Protein AF-A0A2I0KIV1-F1 (afdb_monomer)

Sequence (109 aa):
MACMKLGSKTDSFQRQGQAWFCTTGLPSDVVVEVGQMSFHLHKFPLLSRSGLMEKLISEASASLEKQDQKCVINLSDIPAGPRTFELIAKFCYGVKLELTASNVTSWRH

Radius of gyration: 14.17 Å; Cα contacts (8 Å, |Δi|>4): 161; chains: 1; bounding box: 30×28×41 Å

Solvent-accessible surface area (backbone atoms only — not comparable to full-atom values): 6376 Å² total; per-residue (Å²): 133,81,64,48,80,43,56,84,39,73,86,51,73,46,75,58,88,55,31,36,37,51,71,81,84,59,84,59,50,26,34,42,34,27,76,83,33,39,36,39,37,54,57,68,42,37,50,77,65,30,73,65,53,37,50,53,52,49,54,52,54,71,73,40,97,57,99,80,64,63,48,72,45,80,46,74,80,52,93,59,45,51,69,50,50,52,54,52,52,36,52,34,66,32,20,58,39,78,48,36,74,79,59,56,64,62,70,74,119

Mean predicted aligned error: 9.16 Å

Foldseek 3Di:
DDKDKWFDDADQWDDDPQEIEGNPVDFQQAWEAWPSHIYRHHLVLCVVQDPVSVVQQVVQPVVDVDPPDHRYHYDDPQPLTDVLVVQVRCNSVRHTDIHDPVNVVSVPD

Nearest PDB structures (foldseek):
  5n1x-assembly4_D  TM=7.730E-01  e=6.417E-04  Homo sapiens
  9dtq-assembly1_B  TM=7.846E-01  e=2.781E-03  Homo sapiens
  8h37-assembly1_P  TM=7.968E-01  e=1.206E-02  Homo sapiens
  8h37-assembly1_A  TM=7.981E-01  e=1.289E-02  Homo sapiens
  8h3f-assembly1_I  TM=7.790E-01  e=5.225E-02  Homo sapiens

Structure (mmCIF, N/CA/C/O backbone):
data_AF-A0A2I0KIV1-F1
#
_entry.id   AF-A0A2I0KIV1-F1
#
loop_
_atom_site.group_PDB
_atom_site.id
_atom_site.type_symbol
_atom_site.label_atom_id
_atom_site.label_alt_id
_atom_site.label_comp_id
_atom_site.label_asym_id
_atom_site.label_entity_id
_atom_site.label_seq_id
_atom_site.pdbx_PDB_ins_code
_atom_site.Cartn_x
_atom_site.Cartn_y
_atom_site.Cartn_z
_atom_site.occupancy
_atom_site.B_iso_or_equiv
_atom_site.auth_seq_id
_atom_site.auth_comp_id
_atom_site.auth_asym_id
_atom_site.auth_atom_id
_atom_site.pdbx_PDB_model_num
ATOM 1 N N . MET A 1 1 ? 13.842 -6.673 -23.321 1.00 50.47 1 MET A N 1
ATOM 2 C CA . MET A 1 1 ? 13.049 -5.602 -22.676 1.00 50.47 1 MET A CA 1
ATOM 3 C C . MET A 1 1 ? 13.593 -5.384 -21.274 1.00 50.47 1 MET A C 1
ATOM 5 O O . MET A 1 1 ? 13.762 -6.366 -20.563 1.00 50.47 1 MET A O 1
ATOM 9 N N . ALA A 1 2 ? 13.934 -4.148 -20.902 1.00 54.00 2 ALA A N 1
ATOM 10 C CA . ALA A 1 2 ? 14.430 -3.846 -19.559 1.00 54.00 2 ALA A CA 1
ATOM 11 C C . ALA A 1 2 ? 13.261 -3.882 -18.561 1.00 54.00 2 ALA A C 1
ATOM 13 O O . ALA A 1 2 ? 12.284 -3.154 -18.731 1.00 54.00 2 ALA A O 1
ATOM 14 N N . CYS A 1 3 ? 13.350 -4.748 -17.553 1.00 51.28 3 CYS A N 1
ATOM 15 C CA . CYS A 1 3 ? 12.422 -4.792 -16.428 1.00 51.28 3 CYS A CA 1
ATOM 16 C C . CYS A 1 3 ? 13.217 -4.678 -15.127 1.00 51.28 3 CYS A C 1
ATOM 18 O O . CYS A 1 3 ? 14.319 -5.217 -15.018 1.00 51.28 3 CYS A O 1
ATOM 20 N N . MET A 1 4 ? 12.679 -3.956 -14.150 1.00 62.62 4 MET A N 1
ATOM 21 C CA . MET A 1 4 ? 13.260 -3.879 -12.811 1.00 62.62 4 MET A CA 1
ATOM 22 C C . MET A 1 4 ? 12.398 -4.707 -11.866 1.00 62.62 4 MET A C 1
ATOM 24 O O . MET A 1 4 ? 11.193 -4.488 -11.768 1.00 62.62 4 MET A O 1
ATOM 28 N N . LYS A 1 5 ? 13.013 -5.674 -11.182 1.00 64.81 5 LYS A N 1
ATOM 29 C CA . LYS A 1 5 ? 12.357 -6.477 -10.145 1.00 64.81 5 LYS A CA 1
ATOM 30 C C . LYS A 1 5 ? 12.530 -5.776 -8.809 1.00 64.81 5 LYS A C 1
ATOM 32 O O . LYS A 1 5 ? 13.658 -5.623 -8.349 1.00 64.81 5 LYS A O 1
ATOM 37 N N . LEU A 1 6 ? 11.428 -5.374 -8.191 1.00 62.84 6 LEU A N 1
ATOM 38 C CA . LEU A 1 6 ? 11.434 -4.734 -6.882 1.00 62.84 6 LEU A CA 1
ATOM 39 C C . LEU A 1 6 ? 10.722 -5.615 -5.862 1.00 62.84 6 LEU A C 1
ATOM 41 O O . LEU A 1 6 ? 9.606 -6.026 -6.126 1.00 62.84 6 LEU A O 1
ATOM 45 N N . GLY A 1 7 ? 11.334 -5.882 -4.708 1.00 62.69 7 GLY A N 1
ATOM 46 C CA . GLY A 1 7 ? 10.729 -6.689 -3.640 1.00 62.69 7 GLY A CA 1
ATOM 47 C C . GLY A 1 7 ? 11.232 -8.135 -3.578 1.00 62.69 7 GLY A C 1
ATOM 48 O O . GLY A 1 7 ? 11.800 -8.671 -4.530 1.00 62.69 7 GLY A O 1
ATOM 49 N N . SER A 1 8 ? 11.047 -8.758 -2.415 1.00 64.56 8 SER A N 1
ATOM 50 C CA . SER A 1 8 ? 11.531 -10.111 -2.096 1.00 64.56 8 SER A CA 1
ATOM 51 C C . SER A 1 8 ? 10.420 -11.063 -1.652 1.00 64.56 8 SER A C 1
ATOM 53 O O . SER A 1 8 ? 10.651 -12.269 -1.593 1.00 64.56 8 SER A O 1
ATOM 55 N N . LYS A 1 9 ? 9.220 -10.544 -1.357 1.00 68.44 9 LYS A N 1
ATOM 56 C CA . LYS A 1 9 ? 8.089 -11.336 -0.864 1.00 68.44 9 LYS A CA 1
ATOM 57 C C . LYS A 1 9 ? 7.216 -11.845 -2.012 1.00 68.44 9 LYS A C 1
ATOM 59 O O . LYS A 1 9 ? 7.037 -11.157 -3.019 1.00 68.44 9 LYS A O 1
ATOM 64 N N . THR A 1 10 ? 6.683 -13.055 -1.858 1.00 69.38 10 THR A N 1
ATOM 65 C CA . THR A 1 10 ? 5.654 -13.611 -2.746 1.00 69.38 10 THR A CA 1
ATOM 66 C C . THR A 1 10 ? 4.343 -12.846 -2.588 1.00 69.38 10 THR A C 1
ATOM 68 O O . THR A 1 10 ? 4.108 -12.222 -1.553 1.00 69.38 10 THR A O 1
ATOM 71 N N . ASP A 1 11 ? 3.506 -12.869 -3.625 1.00 73.88 11 ASP A N 1
ATOM 72 C CA . ASP A 1 11 ? 2.217 -12.182 -3.610 1.00 73.88 11 ASP A CA 1
ATOM 73 C C . ASP A 1 11 ? 1.331 -12.738 -2.487 1.00 73.88 11 ASP A C 1
ATOM 75 O O . ASP A 1 11 ? 1.050 -13.935 -2.432 1.00 73.88 11 ASP A O 1
ATOM 79 N N . SER A 1 12 ? 0.960 -11.866 -1.554 1.00 76.31 12 SER A N 1
ATOM 80 C CA . SER A 1 12 ? 0.104 -12.179 -0.410 1.00 76.31 12 SER A CA 1
ATOM 81 C C . SER A 1 12 ? -1.235 -11.446 -0.499 1.00 76.31 12 SER A C 1
ATOM 83 O O . SER A 1 12 ? -1.833 -11.128 0.528 1.00 76.31 12 SER A O 1
ATOM 85 N N . PHE A 1 13 ? -1.684 -11.109 -1.711 1.00 83.00 13 PHE A N 1
ATOM 86 C CA . PHE A 1 13 ? -2.945 -10.421 -1.959 1.00 83.00 13 PHE A CA 1
ATOM 87 C C . PHE A 1 13 ? -3.947 -11.381 -2.594 1.00 83.00 13 PHE A C 1
ATOM 89 O O . PHE A 1 13 ? -3.697 -11.985 -3.632 1.00 83.00 13 PHE A O 1
ATOM 96 N N . GLN A 1 14 ? -5.124 -11.492 -1.991 1.00 84.44 14 GLN A N 1
ATOM 97 C CA . GLN A 1 14 ? -6.216 -12.305 -2.499 1.00 84.44 14 GLN A CA 1
ATOM 98 C C . GLN A 1 14 ? -7.417 -11.420 -2.817 1.00 84.44 14 GLN A C 1
ATOM 100 O O . GLN A 1 14 ? -7.896 -10.667 -1.969 1.00 84.44 14 GLN A O 1
ATOM 105 N N . ARG A 1 15 ? -7.925 -11.525 -4.047 1.00 86.31 15 ARG A N 1
ATOM 106 C CA . ARG A 1 15 ? -9.146 -10.835 -4.464 1.00 86.31 15 ARG A CA 1
ATOM 107 C C . ARG A 1 15 ? -10.368 -11.684 -4.136 1.00 86.31 15 ARG A C 1
ATOM 109 O O . ARG A 1 15 ? -10.476 -12.816 -4.604 1.00 86.31 15 ARG A O 1
ATOM 116 N N . GLN A 1 16 ? -11.317 -11.112 -3.409 1.00 85.56 16 GLN A N 1
ATOM 117 C CA . GLN A 1 16 ? -12.623 -11.694 -3.130 1.00 85.56 16 GLN A CA 1
ATOM 118 C C . GLN A 1 16 ? -13.706 -10.725 -3.620 1.00 85.56 16 GLN A C 1
ATOM 120 O O . GLN A 1 16 ? -14.018 -9.723 -2.980 1.00 85.56 16 GLN A O 1
ATOM 125 N N . GLY A 1 17 ? -14.245 -10.992 -4.813 1.00 86.94 17 GLY A N 1
ATOM 126 C CA . GLY A 1 17 ? -15.197 -10.094 -5.472 1.00 86.94 17 GLY A CA 1
ATOM 127 C C . GLY A 1 17 ? -14.577 -8.728 -5.784 1.00 86.94 17 GLY A C 1
ATOM 128 O O . GLY A 1 17 ? -13.587 -8.646 -6.514 1.00 86.94 17 GLY A O 1
ATOM 129 N N . GLN A 1 18 ? -15.168 -7.671 -5.226 1.00 87.00 18 GLN A N 1
ATOM 130 C CA . GLN A 1 18 ? -14.705 -6.284 -5.350 1.00 87.00 18 GLN A CA 1
ATOM 131 C C . GLN A 1 18 ? -13.736 -5.863 -4.234 1.00 87.00 18 GLN A C 1
ATOM 133 O O . GLN A 1 18 ? -13.327 -4.707 -4.183 1.00 87.00 18 GLN A O 1
ATOM 138 N N . ALA A 1 19 ? -13.329 -6.784 -3.359 1.00 88.75 19 ALA A N 1
ATOM 139 C CA . ALA A 1 19 ? -12.406 -6.491 -2.274 1.00 88.75 19 ALA A CA 1
ATOM 140 C C . ALA A 1 19 ? -11.079 -7.248 -2.419 1.00 88.75 19 ALA A C 1
ATOM 142 O O . ALA A 1 19 ? -11.032 -8.399 -2.857 1.00 88.75 19 ALA A O 1
ATOM 143 N N . TRP A 1 20 ? -9.989 -6.596 -2.033 1.00 89.12 20 TRP A N 1
ATOM 144 C CA . TRP A 1 20 ? -8.656 -7.173 -1.927 1.00 89.12 20 TRP A CA 1
ATOM 145 C C . TRP A 1 20 ? -8.289 -7.340 -0.462 1.00 89.12 20 TRP A C 1
ATOM 147 O O . TRP A 1 20 ? -8.393 -6.393 0.311 1.00 89.12 20 TRP A O 1
ATOM 157 N N . PHE A 1 21 ? -7.819 -8.526 -0.097 1.00 86.31 21 PHE A N 1
ATOM 158 C CA . PHE A 1 21 ? -7.401 -8.866 1.256 1.00 86.31 21 PHE A CA 1
ATOM 159 C C . PHE A 1 21 ? -5.948 -9.306 1.263 1.00 86.31 21 PHE A C 1
ATOM 161 O O . PHE A 1 21 ? -5.492 -9.991 0.347 1.00 86.31 21 PHE A O 1
ATOM 168 N N . CYS A 1 22 ? -5.223 -8.943 2.315 1.00 83.56 22 CYS A N 1
ATOM 169 C CA . CYS A 1 22 ? -3.885 -9.465 2.531 1.00 83.56 22 CYS A CA 1
ATOM 170 C C . CYS A 1 22 ? -3.954 -10.762 3.354 1.00 83.56 22 CYS A C 1
ATOM 172 O O . CYS A 1 22 ? -4.578 -10.796 4.411 1.00 83.56 22 CYS A O 1
ATOM 174 N N . THR A 1 23 ? -3.318 -11.835 2.883 1.00 78.00 23 THR A N 1
ATOM 175 C CA . THR A 1 23 ? -3.367 -13.179 3.494 1.00 78.00 23 THR A CA 1
ATOM 176 C C . THR A 1 23 ? -2.349 -13.372 4.621 1.00 78.00 23 THR A C 1
ATOM 178 O O . THR A 1 23 ? -2.011 -14.495 4.983 1.00 78.00 23 THR A O 1
ATOM 181 N N . THR A 1 24 ? -1.863 -12.285 5.223 1.00 72.19 24 THR A N 1
ATOM 182 C CA . THR A 1 24 ? -0.833 -12.298 6.276 1.00 72.19 24 THR A CA 1
ATOM 183 C C . THR A 1 24 ? -1.313 -12.851 7.623 1.00 72.19 24 THR A C 1
ATOM 185 O O . THR A 1 24 ? -0.544 -12.841 8.579 1.00 72.19 24 THR A O 1
ATOM 188 N N . GLY A 1 25 ? -2.562 -13.326 7.721 1.00 71.06 25 GLY A N 1
ATOM 189 C CA . GLY A 1 25 ? -3.139 -13.926 8.932 1.00 71.06 25 GLY A CA 1
ATOM 190 C C . GLY A 1 25 ? -3.456 -12.932 10.055 1.00 71.06 25 GLY A C 1
ATOM 191 O O . GLY A 1 25 ? -3.919 -13.340 11.115 1.00 71.06 25 GLY A O 1
ATOM 192 N N . LEU A 1 26 ? -3.225 -11.638 9.823 1.00 77.69 26 LEU A N 1
ATOM 193 C CA . LEU A 1 26 ? -3.531 -10.547 10.743 1.00 77.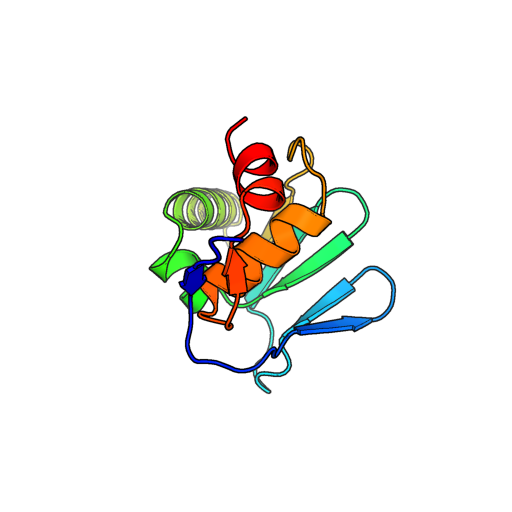69 26 LEU A CA 1
ATOM 194 C C . LEU A 1 26 ? -4.794 -9.801 10.281 1.00 77.69 26 LEU A C 1
ATOM 196 O O . LEU A 1 26 ? -5.068 -9.753 9.076 1.00 77.69 26 LEU A O 1
ATOM 200 N N . PRO A 1 27 ? -5.582 -9.234 11.2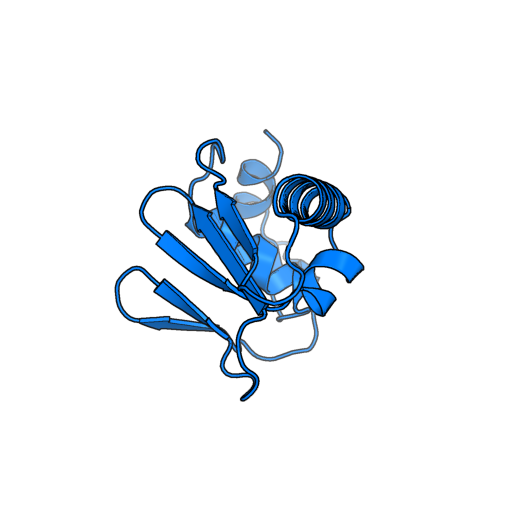13 1.00 80.44 27 PRO A N 1
ATOM 201 C CA . PRO A 1 27 ? -6.719 -8.397 10.858 1.00 80.44 27 PRO A CA 1
ATOM 202 C C . PRO A 1 27 ? -6.245 -7.121 10.149 1.00 80.44 27 PRO A C 1
ATOM 204 O O . PRO A 1 27 ? -5.208 -6.565 10.483 1.00 80.44 27 PRO A O 1
ATOM 207 N N . SER A 1 28 ? -7.015 -6.648 9.169 1.00 84.81 28 SER A N 1
ATOM 208 C CA . SER A 1 28 ? -6.714 -5.407 8.447 1.00 84.81 28 SER A CA 1
ATOM 209 C C . SER A 1 28 ? -7.042 -4.173 9.294 1.00 84.81 28 SER A C 1
ATOM 211 O O . SER A 1 28 ? -8.202 -4.000 9.679 1.00 84.81 28 SER A O 1
ATOM 213 N N . ASP A 1 29 ? -6.078 -3.274 9.486 1.00 84.88 29 ASP A N 1
ATOM 214 C CA . ASP A 1 29 ? -6.249 -2.048 10.285 1.00 84.88 29 ASP A CA 1
ATOM 215 C C . ASP A 1 29 ? -6.664 -0.820 9.449 1.00 84.88 29 ASP A C 1
ATOM 217 O O . ASP A 1 29 ? -7.020 0.224 10.007 1.00 84.88 29 ASP A O 1
ATOM 221 N N . VAL A 1 30 ? -6.615 -0.918 8.117 1.00 86.94 30 VAL A N 1
ATOM 222 C CA . VAL A 1 30 ? -6.984 0.168 7.196 1.00 86.94 30 VAL A CA 1
ATOM 223 C C . VAL A 1 30 ? -7.682 -0.376 5.948 1.00 86.94 30 VAL A C 1
ATOM 225 O O . VAL A 1 30 ? -7.332 -1.435 5.427 1.00 86.94 30 VAL A O 1
ATOM 228 N N . VAL A 1 31 ? -8.692 0.348 5.468 1.00 89.06 31 VAL A N 1
ATOM 229 C CA . VAL A 1 31 ? -9.379 0.087 4.200 1.00 89.06 31 VAL A CA 1
ATOM 230 C C . VAL A 1 31 ? -9.149 1.259 3.276 1.00 89.06 31 VAL A C 1
ATOM 232 O O . VAL A 1 31 ? -9.380 2.398 3.665 1.00 89.06 31 VAL A O 1
ATOM 235 N N . VAL A 1 32 ? -8.730 0.978 2.050 1.00 88.56 32 VAL A N 1
ATOM 236 C CA . VAL A 1 32 ? -8.624 1.991 1.006 1.00 88.56 32 VAL A CA 1
ATOM 237 C C . VAL A 1 32 ? -9.626 1.680 -0.089 1.00 88.56 32 VAL A C 1
ATOM 239 O O . VAL A 1 32 ? -9.582 0.609 -0.683 1.00 88.56 32 VAL A O 1
ATOM 242 N N . GLU A 1 33 ? -10.543 2.595 -0.346 1.00 89.00 33 GLU A N 1
ATOM 243 C CA . GLU A 1 33 ? -11.550 2.470 -1.392 1.00 89.00 33 GLU A CA 1
ATOM 244 C C . GLU A 1 33 ? -11.093 3.234 -2.629 1.00 89.00 33 GLU A C 1
ATOM 246 O O . GLU A 1 33 ? -10.831 4.432 -2.565 1.00 89.00 33 GLU A O 1
ATOM 251 N N . VAL A 1 34 ? -10.978 2.540 -3.760 1.00 88.00 34 VAL A N 1
ATOM 252 C CA . VAL A 1 34 ? -10.570 3.116 -5.045 1.00 88.00 34 VAL A CA 1
ATOM 253 C C . VAL A 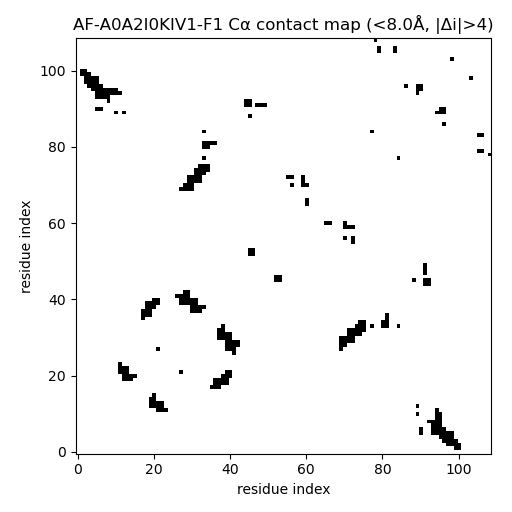1 34 ? -11.646 2.797 -6.073 1.00 88.00 34 VAL A C 1
ATOM 255 O O . VAL A 1 34 ? -11.724 1.681 -6.600 1.00 88.00 34 VAL A O 1
ATOM 258 N N . GLY A 1 35 ? -12.506 3.775 -6.351 1.00 84.31 35 GLY A N 1
ATOM 259 C CA . GLY A 1 35 ? -13.671 3.589 -7.212 1.00 84.31 35 GLY A CA 1
ATOM 260 C C . GLY A 1 35 ? -14.618 2.522 -6.653 1.00 84.31 35 GLY A C 1
ATOM 261 O O . GLY A 1 35 ? -15.251 2.731 -5.628 1.00 84.31 35 GLY A O 1
ATOM 262 N N . GLN A 1 36 ? -14.711 1.373 -7.329 1.00 83.56 36 GLN A N 1
ATOM 263 C CA . GLN A 1 36 ? -15.571 0.245 -6.932 1.00 83.56 36 GLN A CA 1
ATOM 264 C C . GLN A 1 36 ? -14.811 -0.882 -6.213 1.00 83.56 36 GLN A C 1
ATOM 266 O O . GLN A 1 36 ? -15.372 -1.959 -6.029 1.00 83.56 36 GLN A O 1
ATOM 271 N N . MET A 1 37 ? -13.526 -0.693 -5.887 1.00 87.69 37 MET A N 1
ATOM 272 C CA . MET A 1 37 ? -12.724 -1.710 -5.201 1.00 87.69 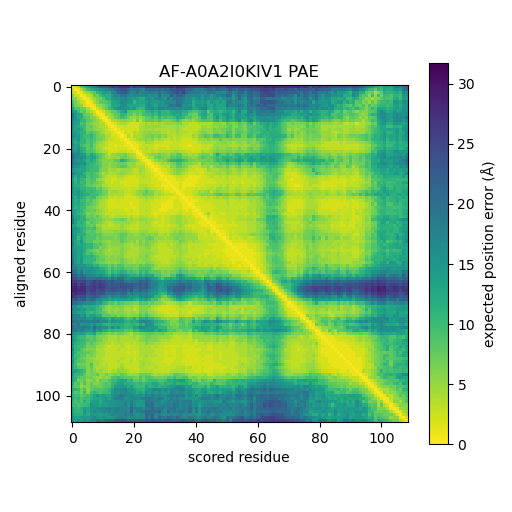37 MET A CA 1
ATOM 273 C C . MET A 1 37 ? -12.330 -1.273 -3.796 1.00 87.69 37 MET A C 1
ATOM 275 O O . MET A 1 37 ? -11.884 -0.145 -3.600 1.00 87.69 37 MET A O 1
ATOM 279 N N . SER A 1 38 ? -12.406 -2.201 -2.846 1.00 89.81 38 SER A N 1
ATOM 280 C CA . SER A 1 38 ? -11.995 -1.981 -1.456 1.00 89.81 38 SER A CA 1
ATOM 281 C C . SER A 1 38 ? -10.735 -2.785 -1.144 1.00 89.81 38 SER A C 1
ATOM 283 O O . SER A 1 38 ? -10.691 -3.994 -1.338 1.00 89.81 38 SER A O 1
ATOM 285 N N . PHE A 1 39 ? -9.694 -2.141 -0.636 1.00 89.31 39 PHE A N 1
ATOM 286 C CA . PHE A 1 39 ? -8.419 -2.768 -0.306 1.00 89.31 39 PHE A CA 1
ATOM 287 C C . PHE A 1 39 ? -8.255 -2.828 1.207 1.00 89.31 39 PHE A C 1
ATOM 289 O O . PHE A 1 39 ? -8.082 -1.806 1.862 1.00 89.31 39 PHE A O 1
ATOM 296 N N . HIS A 1 40 ? -8.295 -4.032 1.764 1.00 90.19 40 HIS A N 1
ATOM 297 C CA . HIS A 1 40 ? -8.100 -4.308 3.180 1.00 90.19 40 HIS A CA 1
ATOM 298 C C . HIS A 1 40 ? -6.613 -4.526 3.452 1.00 90.19 40 HIS A C 1
ATOM 300 O O . HIS A 1 40 ? -6.053 -5.587 3.161 1.00 90.19 40 HIS A O 1
ATOM 306 N N . LEU A 1 41 ? -5.978 -3.492 3.991 1.00 89.06 41 LEU A N 1
ATOM 307 C CA . LEU A 1 41 ? -4.537 -3.391 4.172 1.00 89.06 41 LEU A CA 1
ATOM 308 C C . LEU A 1 41 ? -4.191 -3.180 5.653 1.00 89.06 41 LEU A C 1
ATOM 310 O O . LEU A 1 41 ? -5.048 -3.138 6.534 1.00 89.06 41 LEU A O 1
ATOM 314 N N . HIS A 1 42 ? -2.899 -3.056 5.916 1.00 88.62 42 HIS A N 1
ATOM 315 C CA . HIS A 1 42 ? -2.311 -2.831 7.227 1.00 88.62 42 HIS A CA 1
ATOM 316 C C . HIS A 1 42 ? -1.592 -1.484 7.203 1.00 88.62 42 HIS A C 1
ATOM 318 O O . HIS A 1 42 ? -0.996 -1.110 6.187 1.00 88.62 42 HIS A O 1
ATOM 324 N N . LYS A 1 43 ? -1.621 -0.753 8.319 1.00 85.75 43 LYS A N 1
ATOM 325 C CA . LYS A 1 43 ? -1.039 0.600 8.367 1.00 85.75 43 LYS A CA 1
ATOM 326 C C . LYS A 1 43 ? 0.482 0.549 8.228 1.00 85.75 43 LYS A C 1
ATOM 328 O O . LYS A 1 43 ? 1.056 1.301 7.449 1.00 85.75 43 LYS A O 1
ATOM 333 N N . PHE A 1 44 ? 1.135 -0.383 8.923 1.00 84.44 44 PHE A N 1
ATOM 334 C CA . PHE A 1 44 ? 2.597 -0.433 9.018 1.00 84.44 44 PHE A CA 1
ATOM 335 C C . PHE A 1 44 ? 3.327 -0.511 7.653 1.00 84.44 44 PHE A C 1
ATOM 337 O O . PHE A 1 44 ? 4.206 0.320 7.414 1.00 84.44 44 PHE A O 1
ATOM 344 N N . PRO A 1 45 ? 2.960 -1.408 6.708 1.00 83.56 45 PRO A N 1
ATOM 345 C CA . PRO A 1 45 ? 3.585 -1.445 5.379 1.00 83.56 45 PRO A CA 1
ATOM 346 C C . PRO A 1 45 ? 3.365 -0.172 4.550 1.00 83.56 45 PRO A C 1
ATOM 348 O O . PRO A 1 45 ? 4.244 0.230 3.790 1.00 83.56 45 PRO A O 1
ATOM 351 N N . LEU A 1 46 ? 2.203 0.472 4.693 1.00 85.19 46 LEU A N 1
ATOM 352 C CA . LEU A 1 46 ? 1.862 1.688 3.952 1.00 85.19 46 LEU A CA 1
ATOM 353 C C . LEU A 1 46 ? 2.635 2.899 4.479 1.00 85.19 46 LEU A C 1
ATOM 355 O O . LEU A 1 46 ? 3.276 3.596 3.695 1.00 85.19 46 LEU A O 1
ATOM 359 N N . LEU A 1 47 ? 2.637 3.093 5.800 1.00 83.19 47 LEU A N 1
ATOM 360 C CA . LEU A 1 47 ? 3.338 4.189 6.472 1.00 83.19 47 LEU A CA 1
ATOM 361 C C . LEU A 1 47 ? 4.852 4.131 6.226 1.00 83.19 47 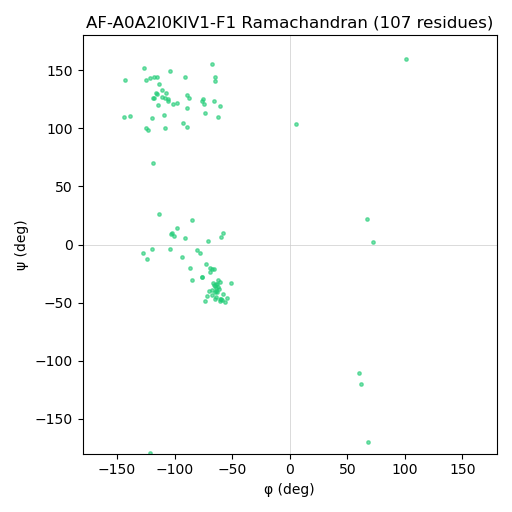LEU A C 1
ATOM 363 O O . LEU A 1 47 ? 5.483 5.149 5.973 1.00 83.19 47 LEU A O 1
ATOM 367 N N . SER A 1 48 ? 5.440 2.929 6.205 1.00 83.38 48 SER A N 1
ATOM 368 C CA . SER A 1 48 ? 6.882 2.764 5.984 1.00 83.38 48 SER A CA 1
ATOM 369 C C . SER A 1 48 ? 7.344 3.116 4.561 1.00 83.38 48 SER A C 1
ATOM 371 O O . SER A 1 48 ? 8.546 3.292 4.345 1.00 83.38 48 SER A O 1
ATOM 373 N N . ARG A 1 49 ? 6.442 3.135 3.571 1.00 80.69 49 ARG A N 1
ATOM 374 C CA . ARG A 1 49 ? 6.799 3.224 2.142 1.00 80.69 49 ARG A CA 1
ATOM 375 C C . ARG A 1 49 ? 6.087 4.346 1.387 1.00 80.69 49 ARG A C 1
ATOM 377 O O . ARG A 1 49 ? 6.434 4.580 0.232 1.00 80.69 49 ARG A O 1
ATOM 384 N N . SER A 1 50 ? 5.122 5.032 2.000 1.00 82.00 50 SER A N 1
ATOM 385 C CA . SER A 1 50 ? 4.363 6.113 1.371 1.00 82.00 50 SER A CA 1
ATOM 386 C C . SER A 1 50 ? 4.025 7.225 2.364 1.00 82.00 50 SER A C 1
ATOM 388 O O . SER A 1 50 ? 3.138 7.079 3.204 1.00 82.00 50 SER A O 1
ATOM 390 N N . GLY A 1 51 ? 4.669 8.383 2.195 1.00 83.31 51 GLY A N 1
ATOM 391 C CA . GLY A 1 51 ? 4.340 9.589 2.964 1.00 83.31 51 GLY A CA 1
ATOM 392 C C . GLY A 1 51 ? 2.958 10.167 2.630 1.00 83.31 51 GLY A C 1
ATOM 393 O O . GLY A 1 51 ? 2.373 10.879 3.438 1.00 83.31 51 GLY A O 1
ATOM 394 N N . LEU A 1 52 ? 2.396 9.848 1.456 1.00 83.44 52 LEU A N 1
ATOM 395 C CA . LEU A 1 52 ? 1.026 10.242 1.109 1.00 83.44 52 LEU A CA 1
ATOM 396 C C . LEU A 1 52 ? 0.007 9.432 1.920 1.00 83.44 52 LEU A C 1
ATOM 398 O O . LEU A 1 52 ? -0.924 10.009 2.473 1.00 83.44 52 LEU A O 1
ATOM 402 N N . MET A 1 53 ? 0.209 8.114 2.042 1.00 83.31 53 MET A N 1
ATOM 403 C CA . MET A 1 53 ? -0.647 7.274 2.889 1.00 83.31 53 MET A CA 1
ATOM 404 C C . MET A 1 53 ? -0.533 7.676 4.360 1.00 83.31 53 MET A C 1
ATOM 406 O O . MET A 1 53 ? -1.539 7.686 5.056 1.00 83.31 53 MET A O 1
ATOM 410 N N . GLU A 1 54 ? 0.661 8.049 4.826 1.00 84.56 54 GLU A N 1
ATOM 411 C CA . GLU A 1 54 ? 0.861 8.578 6.179 1.00 84.56 54 GLU A CA 1
ATOM 412 C C . GLU A 1 54 ? 0.041 9.834 6.451 1.00 84.56 54 GLU A C 1
ATOM 414 O O . GLU A 1 54 ? -0.675 9.882 7.451 1.00 84.56 54 GLU A O 1
ATOM 419 N N . LYS A 1 55 ? 0.065 10.809 5.538 1.00 84.38 55 LYS A N 1
ATOM 420 C CA . LYS A 1 55 ? -0.759 12.016 5.662 1.00 84.38 55 LYS A CA 1
ATOM 421 C C . LYS A 1 55 ? -2.249 11.690 5.682 1.00 84.38 55 LYS A C 1
ATOM 423 O O . LYS A 1 55 ? -2.933 12.124 6.600 1.00 84.38 55 LYS A O 1
ATOM 428 N N . LEU A 1 56 ? -2.729 10.867 4.748 1.00 82.75 56 LEU A N 1
ATOM 429 C CA . LEU A 1 56 ? -4.148 10.501 4.677 1.00 82.75 56 LEU A CA 1
ATOM 430 C C . LEU A 1 56 ? -4.619 9.704 5.900 1.00 82.75 56 LEU A C 1
ATOM 432 O O . LEU A 1 56 ? -5.713 9.940 6.401 1.00 82.75 56 LEU A O 1
ATOM 436 N N . ILE A 1 57 ? -3.802 8.773 6.408 1.00 82.81 57 ILE A N 1
ATOM 437 C CA . ILE A 1 57 ? -4.107 8.033 7.643 1.00 82.81 57 ILE A CA 1
ATOM 438 C C . ILE A 1 57 ? -4.128 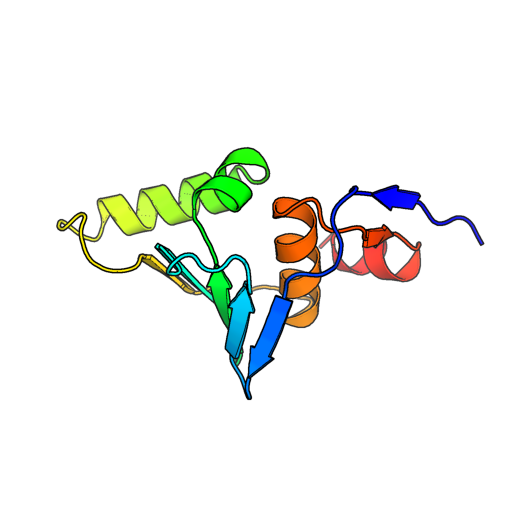8.994 8.837 1.00 82.81 57 ILE A C 1
ATOM 440 O O . ILE A 1 57 ? -5.013 8.880 9.683 1.00 82.81 57 ILE A O 1
ATOM 444 N N . SER A 1 58 ? -3.191 9.944 8.898 1.00 81.81 58 SER A N 1
ATOM 445 C CA . SER A 1 58 ? -3.127 10.952 9.959 1.00 81.81 58 SER A CA 1
ATOM 446 C C . SER A 1 58 ? -4.347 11.882 9.935 1.00 81.81 58 SER A C 1
ATOM 448 O O . SER A 1 58 ? -5.009 12.045 10.956 1.00 81.81 58 SER A O 1
ATOM 450 N N . GLU A 1 59 ? -4.736 12.396 8.767 1.00 79.56 59 GLU A N 1
ATOM 451 C CA . GLU A 1 59 ? -5.938 13.224 8.573 1.00 79.56 59 GLU A CA 1
ATOM 452 C C . GLU A 1 59 ? -7.234 12.459 8.890 1.00 79.56 59 GLU A C 1
ATOM 454 O O . GLU A 1 59 ? -8.124 12.984 9.566 1.00 79.56 59 GLU A O 1
ATOM 459 N N . ALA A 1 60 ? -7.329 11.190 8.482 1.00 74.88 60 ALA A N 1
ATOM 460 C CA . ALA A 1 60 ? -8.450 10.320 8.836 1.00 74.88 60 ALA A CA 1
ATOM 461 C C . ALA A 1 60 ? -8.503 10.041 10.349 1.00 74.88 60 ALA A C 1
ATOM 463 O O . ALA A 1 60 ? -9.579 9.958 10.935 1.00 74.88 60 ALA A O 1
ATOM 464 N N . SER A 1 61 ? -7.346 9.924 11.007 1.00 70.12 61 SER A N 1
ATOM 465 C CA . SER A 1 61 ? -7.270 9.743 12.460 1.00 70.12 61 SER A CA 1
ATOM 466 C C . SER A 1 61 ? -7.535 11.026 13.251 1.00 70.12 61 SER A C 1
ATOM 468 O O . SER A 1 61 ? -8.044 10.956 14.362 1.00 70.12 61 SER A O 1
ATOM 470 N N . ALA A 1 62 ? -7.238 12.196 12.682 1.00 66.12 62 ALA A N 1
ATOM 471 C CA . ALA A 1 62 ? -7.510 13.491 13.299 1.00 66.12 62 ALA A CA 1
ATOM 472 C C . ALA A 1 62 ? -8.995 13.877 13.214 1.00 66.12 62 ALA A C 1
ATOM 474 O O . ALA A 1 62 ? -9.495 14.600 14.069 1.00 66.12 62 ALA A O 1
ATOM 475 N N . SER A 1 63 ? -9.699 13.391 12.189 1.00 59.69 63 SER A N 1
ATOM 476 C CA . SER A 1 63 ? -11.134 13.629 11.988 1.00 59.69 63 SER A CA 1
ATOM 477 C C . SER A 1 63 ? -12.033 12.626 12.721 1.00 59.69 63 SER A C 1
ATOM 479 O O . SER A 1 63 ? -13.198 12.927 12.978 1.00 59.69 63 SER A O 1
ATOM 481 N N . LEU A 1 64 ? -11.507 11.458 13.100 1.00 55.19 64 LEU A N 1
ATOM 482 C CA . LEU A 1 64 ? -12.220 10.442 13.870 1.00 55.19 64 LEU A CA 1
ATOM 483 C C . LEU A 1 64 ? -11.659 10.391 15.296 1.00 55.19 64 LEU A C 1
ATOM 485 O O . LEU A 1 64 ? -10.652 9.741 15.550 1.00 55.19 64 LEU A O 1
ATOM 489 N N . GLU A 1 65 ? -12.345 11.020 16.251 1.00 48.69 65 GLU A N 1
ATOM 490 C CA . GLU A 1 65 ? -11.988 11.070 17.685 1.00 48.69 65 GLU A CA 1
ATOM 491 C C . GLU A 1 65 ? -11.848 9.700 18.404 1.00 48.69 65 GLU A C 1
ATOM 493 O O . GLU A 1 65 ? -11.757 9.657 19.630 1.00 48.69 65 GLU A O 1
ATOM 498 N N . LYS A 1 66 ? -11.841 8.547 17.720 1.00 46.09 66 LYS A N 1
ATOM 499 C CA . LYS A 1 66 ? -11.795 7.225 18.371 1.00 46.09 66 LYS A CA 1
ATOM 500 C C . LYS A 1 66 ? -10.869 6.247 17.646 1.00 46.09 66 LYS A C 1
ATOM 502 O O . LYS A 1 66 ? -11.170 5.740 16.572 1.00 46.09 66 LYS A O 1
ATOM 507 N N . GLN A 1 67 ? -9.765 5.943 18.326 1.00 48.69 67 GLN A N 1
ATOM 508 C CA . GLN A 1 67 ? -8.636 5.078 17.956 1.00 48.69 67 GLN A CA 1
ATOM 509 C C . GLN A 1 67 ? -8.947 3.595 17.653 1.00 48.69 67 GLN A C 1
ATOM 511 O O . GLN A 1 67 ? -8.007 2.835 17.439 1.00 48.69 67 GLN A O 1
ATOM 516 N N . ASP A 1 68 ? -10.206 3.158 17.602 1.00 49.19 68 ASP A N 1
ATOM 517 C CA . ASP A 1 68 ? -10.529 1.720 17.670 1.00 49.19 68 ASP A CA 1
ATOM 518 C C . ASP A 1 68 ? -11.266 1.154 16.444 1.00 49.19 68 ASP A C 1
ATOM 520 O O . ASP A 1 68 ? -11.485 -0.048 16.335 1.00 49.19 68 ASP A O 1
ATOM 524 N N . GLN A 1 69 ? -11.629 1.991 15.469 1.00 53.69 69 GLN A N 1
ATOM 525 C CA . GLN A 1 69 ? -12.368 1.533 14.293 1.00 53.69 69 GLN A CA 1
ATOM 526 C C . GLN A 1 69 ? -11.564 1.797 13.023 1.00 53.69 69 GLN A C 1
ATOM 528 O O . GLN A 1 69 ? -11.351 2.936 12.624 1.00 53.69 69 GLN A O 1
ATOM 533 N N . LYS A 1 70 ? -11.065 0.700 12.440 1.00 62.25 70 LYS A N 1
ATOM 534 C CA . LYS A 1 70 ? -10.627 0.520 11.046 1.00 62.25 70 LYS A CA 1
ATOM 535 C C . LYS A 1 70 ? -10.663 1.811 10.205 1.00 62.25 70 LYS A C 1
ATOM 537 O O . LYS A 1 70 ? -11.731 2.234 9.771 1.00 62.25 70 LYS A O 1
ATOM 542 N N . CYS A 1 71 ? -9.502 2.420 9.950 1.00 78.12 71 CYS A N 1
ATOM 543 C CA . CYS A 1 71 ? -9.431 3.670 9.183 1.00 78.12 71 CYS A CA 1
ATOM 544 C C . CYS A 1 71 ? -9.868 3.416 7.734 1.00 78.12 71 CYS A C 1
ATOM 546 O O . CYS A 1 71 ? -9.271 2.568 7.071 1.00 78.12 71 CYS A O 1
ATOM 548 N N . VAL A 1 72 ? -10.879 4.132 7.240 1.00 82.81 72 VAL A N 1
ATOM 549 C CA . VAL A 1 72 ? -11.338 4.039 5.844 1.00 82.81 72 VAL A CA 1
ATOM 550 C C . VAL A 1 72 ? -10.877 5.280 5.087 1.00 82.81 72 VAL A C 1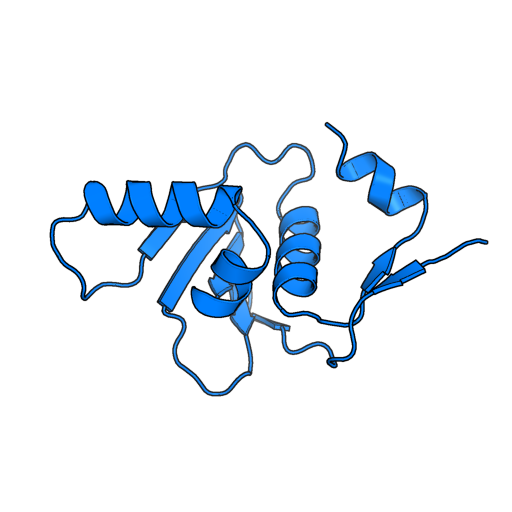
ATOM 552 O O . VAL A 1 72 ? -11.144 6.399 5.515 1.00 82.81 72 VAL A O 1
ATOM 555 N N . ILE A 1 73 ? -10.168 5.085 3.978 1.00 84.94 73 ILE A N 1
ATOM 556 C CA . ILE A 1 73 ? -9.636 6.149 3.121 1.00 84.94 73 ILE A CA 1
ATOM 557 C C . ILE A 1 73 ? -10.254 5.990 1.740 1.00 84.94 73 ILE A C 1
ATOM 559 O O . ILE A 1 73 ? -10.146 4.924 1.141 1.00 84.94 73 ILE A O 1
ATOM 563 N N . ASN A 1 74 ? -10.861 7.047 1.213 1.00 84.44 74 ASN A N 1
ATOM 564 C CA . ASN A 1 74 ? -11.414 7.040 -0.134 1.00 84.44 74 ASN A CA 1
ATOM 565 C C . ASN A 1 74 ? -10.464 7.763 -1.105 1.00 84.44 74 ASN A C 1
ATOM 567 O O . ASN A 1 74 ? -10.137 8.931 -0.918 1.00 84.44 74 ASN A O 1
ATOM 571 N N . LEU A 1 75 ? -10.014 7.051 -2.138 1.00 79.94 75 LEU A N 1
ATOM 572 C CA . LEU A 1 75 ? -9.141 7.525 -3.211 1.00 79.94 75 LEU A CA 1
ATOM 573 C C . LEU A 1 75 ? -9.878 7.401 -4.550 1.00 79.94 75 LEU A C 1
ATOM 575 O O . LEU A 1 75 ? -9.559 6.561 -5.392 1.00 79.94 75 LEU A O 1
ATOM 579 N N . SER A 1 76 ? -10.893 8.241 -4.739 1.00 70.19 76 SER A N 1
ATOM 580 C CA . SER A 1 76 ? -11.677 8.292 -5.983 1.00 70.19 76 SER A CA 1
ATOM 581 C C . SER A 1 76 ? -10.935 8.929 -7.169 1.00 70.19 76 SER A C 1
ATOM 583 O O . SER A 1 76 ? -11.337 8.717 -8.307 1.00 70.19 76 SER A O 1
ATOM 585 N N . ASP A 1 77 ? -9.846 9.665 -6.925 1.00 67.12 77 ASP A N 1
ATOM 586 C CA . ASP A 1 77 ? -9.177 10.510 -7.931 1.00 67.12 77 ASP A CA 1
ATOM 587 C C . ASP A 1 77 ? -7.954 9.854 -8.605 1.00 67.12 77 ASP A C 1
ATOM 589 O O . ASP A 1 77 ? -7.150 10.527 -9.235 1.00 67.12 77 ASP A O 1
ATOM 593 N N . ILE A 1 78 ? -7.749 8.534 -8.478 1.00 6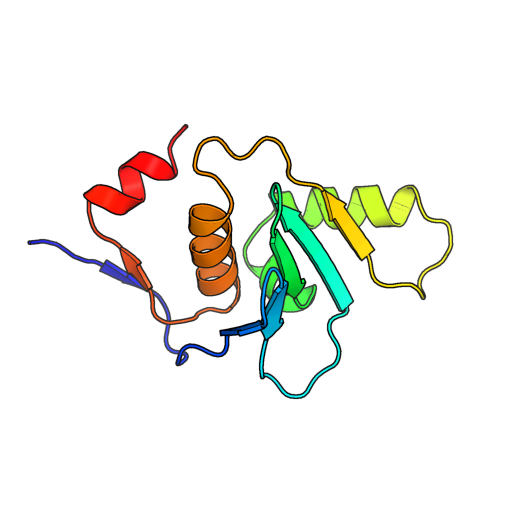9.69 78 ILE A N 1
ATOM 594 C CA . ILE A 1 78 ? -6.580 7.891 -9.106 1.00 69.69 78 ILE A CA 1
ATOM 595 C C . ILE A 1 78 ? -6.803 7.793 -10.630 1.00 69.69 78 ILE A C 1
ATOM 597 O O . ILE A 1 78 ? -7.631 6.981 -11.061 1.00 69.69 78 ILE A O 1
ATOM 601 N N . PRO A 1 79 ? -6.023 8.509 -11.470 1.00 64.31 79 PRO A N 1
ATOM 602 C CA . PRO A 1 79 ? -6.260 8.600 -12.917 1.00 64.31 79 PRO A CA 1
ATOM 603 C C . PRO A 1 79 ? -6.080 7.259 -13.645 1.00 64.31 79 PRO A C 1
ATOM 605 O O . PRO A 1 79 ? -6.619 7.046 -14.727 1.00 64.31 79 PRO A O 1
ATOM 608 N N . ALA A 1 80 ? -5.349 6.323 -13.036 1.00 69.12 80 ALA A N 1
ATOM 609 C CA . ALA A 1 80 ? -5.097 4.985 -13.565 1.00 69.12 80 ALA A CA 1
ATOM 610 C C . ALA A 1 80 ? -5.951 3.881 -12.894 1.00 69.12 80 ALA A C 1
ATOM 612 O O . ALA A 1 80 ? -5.744 2.686 -13.126 1.00 69.12 80 ALA A O 1
ATOM 613 N N . GLY A 1 81 ? -6.929 4.275 -12.071 1.00 79.81 81 GLY A N 1
ATOM 614 C CA . GLY A 1 81 ? -7.910 3.386 -11.460 1.00 79.81 81 GLY A CA 1
ATOM 615 C C . GLY A 1 81 ? -7.353 2.400 -10.417 1.00 79.81 81 GLY A C 1
ATOM 616 O O . GLY A 1 81 ? -6.194 2.473 -9.996 1.00 79.81 81 GLY A O 1
ATOM 617 N N . PRO A 1 82 ? -8.176 1.425 -9.990 1.00 81.75 82 PRO A N 1
ATOM 618 C CA . PRO A 1 82 ? -7.853 0.534 -8.872 1.00 81.75 82 PRO A CA 1
ATOM 619 C C . PRO A 1 82 ? -6.723 -0.461 -9.164 1.00 81.75 82 PRO A C 1
ATOM 621 O O . PRO A 1 82 ? -6.040 -0.897 -8.240 1.00 81.75 82 PRO A O 1
ATOM 624 N N . ARG A 1 83 ? -6.467 -0.795 -10.438 1.00 80.69 83 ARG A N 1
ATOM 625 C CA . ARG A 1 83 ? -5.335 -1.666 -10.806 1.00 80.69 83 ARG A CA 1
ATOM 626 C C . ARG A 1 83 ? -3.987 -1.031 -10.479 1.00 80.69 83 ARG A C 1
ATOM 628 O O . ARG A 1 83 ? -3.059 -1.732 -10.098 1.00 80.69 83 ARG A O 1
ATOM 635 N N . THR A 1 84 ? -3.874 0.286 -10.600 1.00 82.81 84 THR A N 1
ATOM 636 C CA . THR A 1 84 ? -2.639 0.988 -10.241 1.00 82.81 84 THR A CA 1
ATOM 637 C C . THR A 1 84 ? -2.429 0.989 -8.738 1.00 82.81 84 THR A C 1
ATOM 639 O O . THR A 1 84 ? -1.321 0.723 -8.274 1.00 82.81 84 THR A O 1
ATOM 642 N N . PHE A 1 85 ? -3.501 1.183 -7.970 1.00 85.12 85 PHE A N 1
ATOM 643 C CA . PHE A 1 85 ? -3.430 1.093 -6.519 1.00 85.12 85 PHE A CA 1
ATOM 644 C C . PHE A 1 85 ? -3.035 -0.308 -6.032 1.00 85.12 85 PHE A C 1
ATOM 646 O O . PHE A 1 85 ? -2.244 -0.418 -5.102 1.00 85.12 85 PHE A O 1
ATOM 653 N N . GLU A 1 86 ? -3.490 -1.376 -6.696 1.00 85.38 86 GLU A N 1
ATOM 654 C CA . GLU A 1 86 ? -3.036 -2.744 -6.407 1.00 85.38 86 GLU A CA 1
ATOM 655 C C . GLU A 1 86 ? -1.503 -2.863 -6.481 1.00 85.38 86 GLU A C 1
ATOM 657 O O . GLU A 1 86 ? -0.872 -3.413 -5.576 1.00 85.38 86 GLU A O 1
ATOM 662 N N . LEU A 1 87 ? -0.883 -2.313 -7.531 1.00 82.62 87 LEU A N 1
ATOM 663 C CA . LEU A 1 87 ? 0.573 -2.351 -7.699 1.00 82.62 87 LEU A CA 1
ATOM 664 C C . LEU A 1 87 ? 1.292 -1.507 -6.634 1.00 82.62 87 LEU A C 1
ATOM 666 O O . LEU A 1 87 ? 2.323 -1.935 -6.115 1.00 82.62 87 LEU A O 1
ATOM 670 N N . ILE A 1 88 ? 0.738 -0.342 -6.279 1.00 83.19 88 ILE A N 1
ATOM 671 C CA . ILE A 1 88 ? 1.261 0.525 -5.210 1.00 83.19 88 ILE A CA 1
ATOM 672 C C . ILE A 1 88 ? 1.180 -0.191 -3.856 1.00 83.19 88 ILE A C 1
ATOM 674 O O . ILE A 1 88 ? 2.160 -0.219 -3.113 1.00 83.19 88 ILE A O 1
ATOM 678 N N . ALA A 1 89 ? 0.052 -0.834 -3.551 1.00 86.31 89 ALA A N 1
ATOM 679 C CA . ALA A 1 89 ? -0.116 -1.616 -2.333 1.00 86.31 89 ALA A CA 1
ATOM 680 C C . ALA A 1 89 ? 0.903 -2.763 -2.280 1.00 86.31 89 ALA A C 1
ATOM 682 O O . ALA A 1 89 ? 1.613 -2.914 -1.288 1.00 86.31 89 ALA A O 1
ATOM 683 N N . LYS A 1 90 ? 1.073 -3.520 -3.370 1.00 85.19 90 LYS A N 1
ATOM 684 C CA . LYS A 1 90 ? 2.098 -4.575 -3.468 1.00 85.19 90 LYS A CA 1
ATOM 685 C C . LYS A 1 90 ? 3.512 -4.039 -3.244 1.00 85.19 90 LYS A C 1
ATOM 687 O O . LYS A 1 90 ? 4.281 -4.644 -2.495 1.00 85.19 90 LYS A O 1
ATOM 692 N N . PHE A 1 91 ? 3.832 -2.881 -3.818 1.00 83.38 91 PHE A N 1
ATOM 693 C CA . PHE A 1 91 ? 5.101 -2.192 -3.592 1.00 83.38 91 PHE A CA 1
ATOM 694 C C . PHE A 1 91 ? 5.307 -1.838 -2.110 1.00 83.38 91 PHE A C 1
ATOM 696 O O . PHE A 1 91 ? 6.364 -2.142 -1.555 1.00 83.38 91 PHE A O 1
ATOM 703 N N . CYS A 1 92 ? 4.299 -1.274 -1.436 1.00 84.31 92 CYS A N 1
ATOM 704 C CA . CYS A 1 92 ? 4.371 -0.955 -0.005 1.00 84.31 92 CYS A CA 1
ATOM 705 C C . CYS A 1 92 ? 4.604 -2.203 0.865 1.00 84.31 92 CYS A C 1
ATOM 707 O O . CYS A 1 92 ? 5.311 -2.146 1.869 1.00 84.31 92 CYS A O 1
ATOM 709 N N . TYR A 1 93 ? 4.080 -3.355 0.445 1.00 83.06 93 TYR A N 1
ATOM 710 C CA . TYR A 1 93 ? 4.281 -4.642 1.116 1.00 83.06 93 TYR A CA 1
ATOM 711 C C . TYR A 1 93 ? 5.618 -5.321 0.786 1.00 83.06 93 TYR A C 1
ATOM 713 O O . TYR A 1 93 ? 5.945 -6.362 1.363 1.00 83.06 93 TYR A O 1
ATOM 721 N N . GLY A 1 94 ? 6.412 -4.750 -0.125 1.00 76.31 94 GLY A N 1
ATOM 722 C CA . GLY A 1 94 ? 7.655 -5.357 -0.599 1.00 76.31 94 GLY A CA 1
ATOM 723 C C . GLY A 1 94 ? 7.433 -6.642 -1.401 1.00 76.31 94 GLY A C 1
ATOM 724 O O . GLY A 1 94 ? 8.345 -7.474 -1.491 1.00 76.31 94 GLY A O 1
ATOM 725 N N . VAL A 1 95 ? 6.227 -6.818 -1.956 1.00 78.81 95 VAL A N 1
ATOM 726 C CA . VAL A 1 95 ? 5.913 -7.898 -2.894 1.00 78.81 95 VAL A CA 1
ATOM 727 C C . VAL A 1 95 ? 6.733 -7.693 -4.158 1.00 78.81 95 VAL A C 1
ATOM 729 O O . VAL A 1 95 ? 6.921 -6.565 -4.614 1.00 78.81 95 VAL A O 1
ATOM 732 N N . LYS A 1 96 ? 7.226 -8.799 -4.716 1.00 70.44 96 LYS A N 1
ATOM 733 C CA . LYS A 1 96 ? 8.006 -8.786 -5.947 1.00 70.44 96 LYS A CA 1
ATOM 734 C C . LYS A 1 96 ? 7.169 -8.249 -7.111 1.00 70.44 96 LYS A C 1
ATOM 736 O O . LYS A 1 96 ? 6.267 -8.922 -7.600 1.00 70.44 96 LYS A O 1
ATOM 741 N N . LEU A 1 97 ? 7.503 -7.051 -7.568 1.00 69.75 97 LEU A N 1
ATOM 742 C CA . LEU A 1 97 ? 6.879 -6.360 -8.681 1.00 69.75 97 LEU A CA 1
ATOM 743 C C . LEU A 1 97 ? 7.851 -6.284 -9.858 1.00 69.75 97 LEU A C 1
ATOM 745 O O . LEU A 1 97 ? 9.012 -5.908 -9.687 1.00 69.75 97 LEU A O 1
ATOM 749 N N . GLU A 1 98 ? 7.380 -6.612 -11.057 1.00 65.94 98 GLU A N 1
ATOM 750 C CA . GLU A 1 98 ? 8.117 -6.344 -12.292 1.00 65.94 98 GLU A CA 1
ATOM 751 C C . GLU A 1 98 ? 7.686 -4.991 -12.861 1.00 65.94 98 GLU A C 1
ATOM 753 O O . GLU A 1 98 ? 6.608 -4.827 -13.432 1.00 65.94 98 GLU A O 1
ATOM 758 N N . LEU A 1 99 ? 8.549 -3.993 -12.688 1.00 63.44 99 LEU A N 1
ATOM 759 C CA . LEU A 1 99 ? 8.412 -2.688 -13.320 1.00 63.44 99 LEU A CA 1
ATOM 760 C C . LEU A 1 99 ? 8.831 -2.805 -14.785 1.00 63.44 99 LEU A C 1
ATOM 762 O O . LEU A 1 99 ? 9.945 -3.230 -15.094 1.00 63.44 99 LEU A O 1
ATOM 766 N N . THR A 1 100 ? 7.933 -2.427 -15.686 1.00 63.91 100 THR A N 1
ATOM 767 C CA . THR A 1 100 ? 8.138 -2.405 -17.140 1.00 63.91 100 THR A CA 1
ATOM 768 C C . THR A 1 100 ? 7.787 -1.015 -17.662 1.00 63.91 100 THR A C 1
ATOM 770 O O . THR A 1 100 ? 6.953 -0.329 -17.085 1.00 63.91 100 THR A O 1
ATOM 773 N N . ALA A 1 101 ? 8.399 -0.566 -18.761 1.00 59.59 101 ALA A N 1
ATOM 774 C CA . ALA A 1 101 ? 8.180 0.795 -19.278 1.00 59.59 101 ALA A CA 1
ATOM 775 C C . ALA A 1 101 ? 6.685 1.160 -19.441 1.00 59.59 101 ALA A C 1
ATOM 777 O O . ALA A 1 101 ? 6.290 2.295 -19.187 1.00 59.59 101 ALA A O 1
ATOM 778 N N . SER A 1 102 ? 5.842 0.180 -19.771 1.00 60.72 102 SER A N 1
ATOM 779 C CA . SER A 1 102 ? 4.392 0.338 -19.891 1.00 60.72 102 SER A CA 1
ATOM 780 C C . SER A 1 102 ? 3.680 0.648 -18.567 1.00 60.72 102 SER A C 1
ATOM 782 O O . SER A 1 102 ? 2.717 1.403 -18.585 1.00 60.72 102 SER A O 1
ATOM 784 N N . ASN A 1 103 ? 4.141 0.129 -17.419 1.00 58.88 103 ASN A N 1
ATOM 785 C CA . ASN A 1 103 ? 3.507 0.412 -16.123 1.00 58.88 103 ASN A CA 1
ATOM 786 C C . ASN A 1 103 ? 3.996 1.723 -15.486 1.00 58.88 103 ASN A C 1
ATOM 788 O O . ASN A 1 103 ? 3.201 2.425 -14.866 1.00 58.88 103 ASN A O 1
ATOM 792 N N . VAL A 1 104 ? 5.246 2.129 -15.731 1.00 59.34 104 VAL A N 1
ATOM 793 C CA . VAL A 1 104 ? 5.803 3.383 -15.188 1.00 59.34 104 VAL A CA 1
ATOM 794 C C . VAL A 1 104 ? 5.108 4.624 -15.760 1.00 59.34 104 VAL A C 1
ATOM 796 O O . VAL A 1 104 ? 4.912 5.601 -15.040 1.00 59.34 104 VAL A O 1
ATOM 799 N N . THR A 1 105 ? 4.688 4.596 -17.030 1.00 56.47 105 THR A N 1
ATOM 800 C CA . THR A 1 105 ? 3.958 5.731 -17.639 1.00 56.47 105 THR A CA 1
ATOM 801 C C . THR A 1 105 ? 2.621 6.022 -16.952 1.00 56.47 105 THR A C 1
ATOM 803 O O . THR A 1 105 ? 2.236 7.181 -16.846 1.00 56.47 105 THR A O 1
ATOM 806 N N . SER A 1 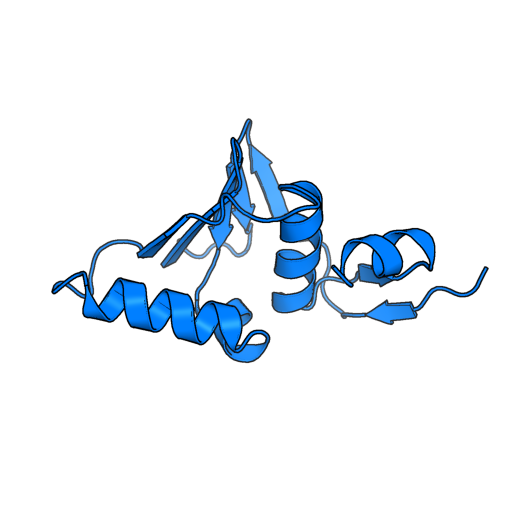106 ? 1.960 4.999 -16.398 1.00 56.22 106 SER A N 1
ATOM 807 C CA . SER A 1 106 ? 0.682 5.137 -15.685 1.00 56.22 106 SER A CA 1
ATOM 808 C C . SER A 1 106 ? 0.801 5.674 -14.251 1.00 56.22 106 SER A C 1
ATOM 810 O O . SER A 1 106 ? -0.214 5.936 -13.616 1.00 56.22 106 SER A O 1
ATOM 812 N N . TRP A 1 107 ? 2.024 5.828 -13.728 1.00 59.19 107 TRP A N 1
ATOM 813 C CA . TRP A 1 107 ? 2.291 6.301 -12.360 1.00 59.19 107 TRP A CA 1
ATOM 814 C C . TRP A 1 107 ? 2.774 7.754 -12.298 1.00 59.19 107 TRP A C 1
ATOM 816 O O . TRP A 1 107 ? 3.027 8.267 -11.212 1.00 59.19 107 TRP A O 1
ATOM 826 N N . ARG A 1 108 ? 2.975 8.395 -13.456 1.00 47.88 108 ARG A N 1
ATOM 827 C CA . ARG A 1 108 ? 3.627 9.708 -13.578 1.00 47.88 108 ARG A CA 1
ATOM 828 C C . ARG A 1 108 ? 2.676 10.889 -13.792 1.00 47.88 108 ARG A C 1
ATOM 830 O O . ARG A 1 108 ? 3.170 11.972 -14.093 1.00 47.88 108 ARG A O 1
ATOM 837 N N . HIS A 1 109 ? 1.369 10.689 -13.655 1.00 42.91 109 HIS A N 1
ATOM 838 C CA . HIS A 1 109 ? 0.365 11.736 -13.838 1.00 42.91 109 HIS A CA 1
ATOM 839 C C . HIS A 1 109 ? -0.302 12.116 -12.526 1.00 42.91 109 HIS A C 1
ATOM 841 O O . HIS A 1 109 ? -0.699 11.181 -11.795 1.00 42.91 109 HIS A O 1
#

pLDDT: mean 75.12, std 12.52, range [42.91, 90.19]

InterPro domains:
  IPR000210 BTB/POZ domain [PF00651] (26-105)
  IPR000210 BTB/POZ domain [PS50097] (28-101)
  IPR011333 SKP1/BTB/POZ domain superfamily [G3DSA:3.30.710.10] (10-109)
  IPR011333 SKP1/BTB/POZ domain superfamily [SSF54695] (15-106)
  IPR043454 NPH3/RPT2-like family [PTHR32370] (22-108)

Organism: Punica granatum (NCBI:txid22663)

Secondary structure (DSSP, 8-state):
--EEEE-SBPP-EEEETTEEEE-SSSPPSEEEEETTEEEEE-HHHHHTT-HHHHHHHHHHHHHSS-TTS-EEEE-TT-TTHHHHHHHHHHHHTTB-EEEEHHHHGGG--